Protein AF-W9GPR3-F1 (afdb_monomer_lite)

Foldseek 3Di:
DDDDPDPDDDVLVVLLVLCCVLLVDDPVLCVVLVLSVLSVLLVVQLVVCVVVVNPRSLLLLAPVRHDPVSVVVSVVVVVVVVDDPLSSVLNSCAASHDPPPGRHSVVCVVVVHRDDPVNSVVNVVSSVVSVVVVD

Secondary structure (DSSP, 8-state):
------SS--HHHHHHHHHHHHHT--HHHHHHTTHHHHHHHHHHHHHHHHHTT-S-GGGGT-TTTS-HHHHHHHHHHHHHTT--HHHHHHHHHHHH--TTS---HHHHHHTT----HHHHHHHHHHHHHHHHT--

Organism: NCBI:txid584657

Sequence (135 aa):
MNSAAPMMSCPALSLLTWIEDECQIDPEDVDALRLRPALDVFINRLESARARGARDPLASVSPRRAGGNSRRCTRRMLRQLGYTDVQLRIIHRLVAGSTGGWPGLLRLFVDGKSPDSVQRQYIRRQVRSFIDANR

Structure (mmCIF, N/CA/C/O backbone):
data_AF-W9GPR3-F1
#
_entry.id   AF-W9GPR3-F1
#
loop_
_atom_site.group_PDB
_atom_site.id
_atom_site.type_symbol
_atom_site.label_atom_id
_atom_site.label_alt_id
_atom_site.label_comp_id
_atom_site.label_asym_id
_atom_site.label_entity_id
_atom_site.label_seq_id
_atom_site.pdbx_PDB_ins_code
_atom_site.Cartn_x
_atom_site.Cartn_y
_atom_site.Cartn_z
_atom_site.occupancy
_atom_site.B_iso_or_equiv
_atom_site.auth_seq_id
_atom_site.auth_comp_id
_atom_site.auth_asym_id
_atom_site.auth_atom_id
_atom_site.pdbx_PDB_model_num
ATOM 1 N N . MET A 1 1 ? 27.944 -8.020 9.044 1.00 37.16 1 MET A N 1
ATOM 2 C CA . MET A 1 1 ? 27.519 -9.381 9.448 1.00 37.16 1 MET A CA 1
ATOM 3 C C . MET A 1 1 ? 26.070 -9.260 9.893 1.00 37.16 1 MET A C 1
ATOM 5 O O . MET A 1 1 ? 25.841 -8.514 10.824 1.00 37.16 1 MET A O 1
ATOM 9 N N . ASN A 1 2 ? 25.026 -9.787 9.266 1.00 39.41 2 ASN A N 1
ATOM 10 C CA . ASN A 1 2 ? 24.833 -10.679 8.130 1.00 39.41 2 ASN A CA 1
ATOM 11 C C . ASN A 1 2 ? 23.674 -10.099 7.303 1.00 39.41 2 ASN A C 1
ATOM 13 O O . ASN A 1 2 ? 22.696 -9.621 7.866 1.00 39.41 2 ASN A O 1
ATOM 17 N N . SER A 1 3 ? 23.737 -10.174 5.981 1.00 33.50 3 SER A N 1
ATOM 18 C CA . SER A 1 3 ? 22.524 -10.130 5.158 1.00 33.50 3 SER A CA 1
ATOM 19 C C . SER A 1 3 ? 22.683 -11.182 4.082 1.00 33.50 3 SER A C 1
ATOM 21 O O . SER A 1 3 ? 23.024 -10.907 2.937 1.00 33.50 3 SER A O 1
ATOM 23 N N . ALA A 1 4 ? 22.508 -12.428 4.519 1.00 38.00 4 ALA A N 1
ATOM 24 C CA . ALA A 1 4 ? 22.085 -13.480 3.622 1.00 38.00 4 ALA A CA 1
ATOM 25 C C . ALA A 1 4 ? 20.713 -13.053 3.089 1.00 38.00 4 ALA A C 1
ATOM 27 O O . ALA A 1 4 ? 19.762 -12.931 3.858 1.00 38.00 4 ALA A O 1
ATOM 28 N N . ALA A 1 5 ? 20.633 -12.764 1.793 1.00 38.38 5 ALA A N 1
ATOM 29 C CA . ALA A 1 5 ? 19.353 -12.668 1.114 1.00 38.38 5 ALA A CA 1
ATOM 30 C C . ALA A 1 5 ? 18.635 -14.017 1.304 1.00 38.38 5 ALA A C 1
ATOM 32 O O . ALA A 1 5 ? 19.197 -15.045 0.906 1.00 38.38 5 ALA A O 1
ATOM 33 N N . PRO A 1 6 ? 17.457 -14.069 1.949 1.00 42.88 6 PRO A N 1
ATOM 34 C CA . PRO A 1 6 ? 16.771 -15.330 2.127 1.00 42.88 6 PRO A CA 1
ATOM 35 C C . PRO A 1 6 ? 16.210 -15.790 0.780 1.00 42.88 6 PRO A C 1
ATOM 37 O O . PRO A 1 6 ? 15.722 -15.009 -0.038 1.00 42.88 6 PRO A O 1
ATOM 40 N N . MET A 1 7 ? 16.336 -17.096 0.582 1.00 35.69 7 MET A N 1
ATOM 41 C CA . MET A 1 7 ? 15.833 -17.890 -0.529 1.00 35.69 7 MET A CA 1
ATOM 42 C C . MET A 1 7 ? 14.372 -17.555 -0.868 1.00 35.69 7 MET A C 1
ATOM 44 O O . MET A 1 7 ? 13.572 -17.302 0.027 1.00 35.69 7 MET A O 1
ATOM 48 N N . MET A 1 8 ? 14.054 -17.598 -2.168 1.00 43.25 8 MET A N 1
ATOM 49 C CA . MET A 1 8 ? 12.724 -17.586 -2.807 1.00 43.25 8 MET A CA 1
ATOM 50 C C . MET A 1 8 ? 11.517 -17.689 -1.851 1.00 43.25 8 MET A C 1
ATOM 52 O O . MET A 1 8 ? 10.934 -18.758 -1.685 1.00 43.25 8 MET A O 1
ATOM 56 N N . SER A 1 9 ? 11.102 -16.560 -1.275 1.00 44.72 9 SER A N 1
ATOM 57 C CA . SER A 1 9 ? 9.859 -16.437 -0.510 1.00 44.72 9 SER A CA 1
ATOM 58 C C . SER A 1 9 ? 8.932 -15.450 -1.213 1.00 44.72 9 SER A C 1
ATOM 60 O O . SER A 1 9 ? 9.392 -14.523 -1.883 1.00 44.72 9 SER A O 1
ATOM 62 N N . CYS A 1 10 ? 7.622 -15.677 -1.116 1.00 53.19 10 CYS A N 1
ATOM 63 C CA . CYS A 1 10 ? 6.606 -14.837 -1.743 1.00 53.19 10 CYS A CA 1
ATOM 64 C C . CYS A 1 10 ? 6.859 -13.355 -1.385 1.00 53.19 10 CYS A C 1
ATOM 66 O O . CYS A 1 10 ? 6.883 -13.034 -0.195 1.00 53.19 10 CYS A O 1
ATOM 68 N N . PRO A 1 11 ? 7.021 -12.439 -2.360 1.00 67.12 11 PRO A N 1
ATOM 69 C CA . PRO A 1 11 ? 7.377 -11.040 -2.090 1.00 67.12 11 PRO A CA 1
ATOM 70 C C . PRO A 1 11 ? 6.367 -10.327 -1.178 1.00 67.12 11 PRO A C 1
ATOM 72 O O . PRO A 1 11 ? 6.725 -9.406 -0.443 1.00 67.12 11 PRO A O 1
ATOM 75 N N . ALA A 1 12 ? 5.112 -10.784 -1.175 1.00 67.75 12 ALA A N 1
ATOM 76 C CA . ALA A 1 12 ? 4.087 -10.296 -0.263 1.00 67.75 12 ALA A CA 1
ATOM 77 C C . ALA A 1 12 ? 4.354 -10.682 1.196 1.00 67.75 12 ALA A C 1
ATOM 79 O O . ALA A 1 12 ? 4.145 -9.853 2.072 1.00 67.75 12 ALA A O 1
ATOM 80 N N . LEU A 1 13 ? 4.850 -11.898 1.461 1.00 69.62 13 LEU A N 1
ATOM 81 C CA . LEU A 1 13 ? 5.208 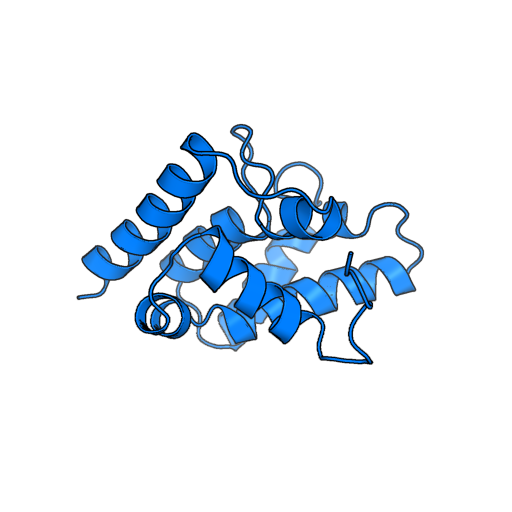-12.337 2.813 1.00 69.62 13 LEU A CA 1
ATOM 82 C C . LEU A 1 13 ? 6.402 -11.539 3.340 1.00 69.62 13 LEU A C 1
ATOM 84 O O . LEU A 1 13 ? 6.337 -11.030 4.450 1.00 69.62 13 LEU A O 1
ATOM 88 N N . SER A 1 14 ? 7.438 -11.328 2.519 1.00 82.25 14 SER A N 1
ATOM 89 C CA . SER A 1 14 ? 8.581 -10.503 2.934 1.00 82.25 14 SER A CA 1
ATOM 90 C C . SER A 1 14 ? 8.195 -9.049 3.213 1.00 82.25 14 SER A C 1
ATOM 92 O O . SER A 1 14 ? 8.720 -8.439 4.138 1.00 82.25 14 SER A O 1
ATOM 94 N N . LEU A 1 15 ? 7.272 -8.491 2.424 1.00 84.50 15 LEU A N 1
ATOM 95 C CA . LEU A 1 15 ? 6.797 -7.126 2.624 1.00 84.50 15 LEU A CA 1
ATOM 96 C C . LEU A 1 15 ? 5.893 -7.017 3.854 1.00 84.50 15 LEU A C 1
ATOM 98 O O . LEU A 1 15 ? 5.985 -6.034 4.576 1.00 84.50 15 LEU A O 1
ATOM 102 N N . LEU A 1 16 ? 5.022 -7.999 4.089 1.00 87.06 16 LEU A N 1
ATOM 103 C CA . LEU A 1 16 ? 4.113 -7.999 5.231 1.00 87.06 16 LEU A CA 1
ATOM 104 C C . LEU A 1 16 ? 4.882 -8.062 6.553 1.00 87.06 16 LEU A C 1
ATOM 106 O O . LEU A 1 16 ? 4.681 -7.192 7.392 1.00 87.06 16 LEU A O 1
ATOM 110 N N . THR A 1 17 ? 5.828 -8.999 6.676 1.00 86.19 17 THR A N 1
ATOM 111 C CA . THR A 1 17 ? 6.701 -9.107 7.854 1.00 86.19 17 THR A CA 1
ATOM 112 C C . THR A 1 17 ? 7.503 -7.824 8.062 1.00 86.19 17 THR A C 1
ATOM 114 O O . THR A 1 17 ? 7.554 -7.291 9.163 1.00 86.19 17 THR A O 1
ATOM 117 N N . TRP A 1 18 ? 8.045 -7.244 6.985 1.00 89.31 18 TRP A N 1
ATOM 118 C CA . TRP A 1 18 ? 8.724 -5.952 7.071 1.00 89.31 18 TRP A CA 1
ATOM 119 C C . TRP A 1 18 ? 7.793 -4.826 7.553 1.00 89.31 18 TRP A C 1
ATOM 121 O O . TRP A 1 18 ? 8.213 -3.986 8.343 1.00 89.31 18 TRP A O 1
ATOM 131 N N . ILE A 1 19 ? 6.529 -4.791 7.109 1.00 87.31 19 ILE A N 1
ATOM 132 C CA . ILE A 1 19 ? 5.543 -3.802 7.572 1.00 87.31 19 ILE A CA 1
ATOM 133 C C . ILE A 1 19 ? 5.256 -3.985 9.065 1.00 87.31 19 ILE A C 1
ATOM 135 O O . ILE A 1 19 ? 5.233 -2.988 9.784 1.00 87.31 19 ILE A O 1
ATOM 139 N N . GLU A 1 20 ? 5.035 -5.213 9.525 1.00 88.38 20 GLU A N 1
ATOM 140 C CA . GLU A 1 20 ? 4.778 -5.531 10.935 1.00 88.38 20 GLU A CA 1
ATOM 141 C C . GLU A 1 20 ? 5.942 -5.057 11.817 1.00 88.38 20 GLU A C 1
ATOM 143 O O . GLU A 1 20 ? 5.736 -4.238 12.720 1.00 88.38 20 GLU A O 1
ATOM 148 N N . ASP A 1 21 ? 7.167 -5.455 11.469 1.00 87.12 21 ASP A N 1
ATOM 149 C CA . ASP A 1 21 ? 8.384 -5.135 12.219 1.00 87.12 21 ASP A CA 1
ATOM 150 C C . ASP A 1 21 ? 8.680 -3.626 12.225 1.00 87.12 21 ASP A C 1
ATOM 152 O O . ASP A 1 21 ? 8.879 -2.998 13.271 1.00 87.12 21 ASP A O 1
ATOM 156 N N . GLU A 1 22 ? 8.684 -2.999 11.048 1.00 86.50 22 GLU A N 1
ATOM 157 C CA . GLU A 1 22 ? 9.098 -1.603 10.905 1.00 86.50 22 GLU A CA 1
ATOM 158 C C . GLU A 1 22 ? 7.999 -0.612 11.281 1.00 86.50 22 GLU A C 1
ATOM 160 O O . GLU A 1 22 ? 8.273 0.522 11.677 1.00 86.50 22 GLU A O 1
ATOM 165 N N . CYS A 1 23 ? 6.729 -0.985 11.188 1.00 81.94 23 CYS A N 1
ATOM 166 C CA . CYS A 1 23 ? 5.650 -0.066 11.546 1.00 81.94 23 CYS A CA 1
ATOM 167 C C . CYS A 1 23 ? 5.162 -0.287 12.984 1.00 81.94 23 CYS A C 1
ATOM 169 O O . CYS A 1 23 ? 4.546 0.626 13.552 1.00 81.94 23 CYS A O 1
ATOM 171 N N . GLN A 1 24 ? 5.511 -1.423 13.603 1.00 84.00 24 GLN A N 1
ATOM 172 C CA . GLN A 1 24 ? 4.963 -1.895 14.879 1.00 84.00 24 GLN A CA 1
ATOM 173 C C . GLN A 1 24 ? 3.429 -1.826 14.849 1.00 84.00 24 GLN A C 1
ATOM 175 O O . GLN A 1 24 ? 2.808 -1.139 15.665 1.00 84.00 24 GLN A O 1
ATOM 180 N N . ILE A 1 25 ? 2.842 -2.420 13.810 1.00 82.88 25 ILE A N 1
ATOM 181 C CA . ILE A 1 25 ? 1.391 -2.583 13.685 1.00 82.88 25 ILE A CA 1
ATOM 182 C C . ILE A 1 25 ? 1.047 -3.943 14.281 1.00 82.88 25 ILE A C 1
ATOM 184 O O . ILE A 1 25 ? 1.778 -4.905 14.057 1.00 82.88 25 ILE A O 1
ATOM 188 N N . ASP A 1 26 ? -0.046 -4.006 15.035 1.00 85.25 26 ASP A N 1
ATOM 189 C CA . ASP A 1 26 ? -0.537 -5.262 15.586 1.00 85.25 26 ASP A CA 1
ATOM 190 C C . ASP A 1 26 ? -0.956 -6.216 14.446 1.00 85.25 26 ASP A C 1
ATOM 192 O O . ASP A 1 26 ? -1.651 -5.769 13.524 1.00 85.25 26 ASP A O 1
ATOM 196 N N . PRO A 1 27 ? -0.562 -7.502 14.468 1.00 84.75 27 PRO A N 1
ATOM 197 C CA . PRO A 1 27 ? -1.040 -8.490 13.502 1.00 84.75 27 PRO A CA 1
ATOM 198 C C . PRO A 1 27 ? -2.570 -8.509 13.341 1.00 84.75 27 PRO A C 1
ATOM 200 O O . PRO A 1 27 ? -3.068 -8.643 12.223 1.00 84.75 27 PRO A O 1
ATOM 203 N N . GLU A 1 28 ? -3.331 -8.282 14.416 1.00 87.44 28 GLU A N 1
ATOM 204 C CA . GLU A 1 28 ? -4.797 -8.217 14.347 1.00 87.44 28 GLU A CA 1
ATOM 205 C C . GLU A 1 28 ? -5.284 -7.044 13.479 1.00 87.44 28 GLU A C 1
ATOM 207 O O . GLU A 1 28 ? -6.225 -7.181 12.692 1.00 87.44 28 GLU A O 1
ATOM 212 N N . ASP A 1 29 ? -4.610 -5.893 13.557 1.00 87.94 29 ASP A N 1
ATOM 213 C CA . ASP A 1 29 ? -4.930 -4.716 12.747 1.00 87.94 29 ASP A CA 1
ATOM 214 C C . ASP A 1 29 ? -4.579 -4.939 11.264 1.00 87.94 29 ASP A C 1
ATOM 216 O O . ASP A 1 29 ? -5.280 -4.461 10.359 1.00 87.94 29 ASP A O 1
ATOM 220 N N . VAL A 1 30 ? -3.488 -5.668 11.000 1.00 85.12 30 VAL A N 1
ATOM 221 C CA . VAL A 1 30 ? -3.062 -6.078 9.653 1.00 85.12 30 VAL A CA 1
ATOM 222 C C . VAL A 1 30 ? -4.122 -6.974 9.005 1.00 85.12 30 VAL A C 1
ATOM 224 O O . VAL A 1 30 ? -4.484 -6.763 7.835 1.00 85.12 30 VAL A O 1
ATOM 227 N N . ASP A 1 31 ? -4.664 -7.919 9.770 1.00 88.00 31 ASP A N 1
ATOM 228 C CA . ASP A 1 31 ? -5.716 -8.833 9.334 1.00 88.00 31 ASP A CA 1
ATOM 229 C C . ASP A 1 31 ? -7.068 -8.134 9.161 1.00 88.00 31 ASP A C 1
ATOM 231 O O . ASP A 1 31 ? -7.733 -8.328 8.137 1.00 88.00 31 ASP A O 1
ATOM 235 N N . ALA A 1 32 ? -7.446 -7.237 10.077 1.00 88.56 32 ALA A N 1
ATOM 236 C CA . ALA A 1 32 ? -8.664 -6.431 9.967 1.00 88.56 32 ALA A CA 1
ATOM 237 C C . ALA A 1 32 ? -8.663 -5.545 8.704 1.00 88.56 32 ALA A C 1
ATOM 239 O O . ALA A 1 32 ? -9.681 -5.384 8.019 1.00 88.56 32 ALA A O 1
ATOM 240 N N . LEU A 1 33 ? -7.497 -5.004 8.335 1.00 90.00 33 LEU A N 1
ATOM 241 C CA . LEU A 1 33 ? -7.303 -4.284 7.073 1.00 90.00 33 LEU A CA 1
ATOM 242 C C . LEU A 1 33 ? -7.237 -5.200 5.848 1.00 90.00 33 LEU A C 1
ATOM 244 O O . LEU A 1 33 ? -7.270 -4.703 4.716 1.00 90.00 33 LEU A O 1
ATOM 248 N N . ARG A 1 34 ? -7.135 -6.518 6.052 1.00 92.56 34 ARG A N 1
ATOM 249 C CA . ARG A 1 34 ? -6.870 -7.521 5.018 1.00 92.56 34 ARG A CA 1
ATOM 250 C C . ARG A 1 34 ? -5.656 -7.105 4.189 1.00 92.56 34 ARG A C 1
ATOM 252 O O . ARG A 1 34 ? -5.705 -7.089 2.957 1.00 92.56 34 ARG A O 1
ATOM 259 N N . LEU A 1 35 ? -4.574 -6.690 4.847 1.00 90.00 35 LEU A N 1
ATOM 260 C CA . LEU A 1 35 ? -3.447 -6.059 4.161 1.00 90.00 35 LEU A CA 1
ATOM 261 C C . LEU A 1 35 ? -2.738 -7.039 3.219 1.00 90.00 35 LEU A C 1
ATOM 263 O O . LEU A 1 35 ? -2.426 -6.668 2.091 1.00 90.00 35 LEU A O 1
ATOM 267 N N . ARG A 1 36 ? -2.573 -8.302 3.624 1.00 91.00 36 ARG A N 1
ATOM 268 C CA . ARG A 1 36 ? -1.931 -9.348 2.813 1.00 91.00 36 ARG A CA 1
ATOM 269 C C . ARG A 1 36 ? -2.538 -9.502 1.404 1.00 91.00 36 ARG A C 1
ATOM 271 O O . ARG A 1 36 ? -1.817 -9.253 0.439 1.00 91.00 36 ARG A O 1
ATOM 278 N N . PRO A 1 37 ? -3.843 -9.804 1.239 1.00 91.81 37 PRO A N 1
ATOM 279 C CA . PRO A 1 37 ? -4.440 -9.903 -0.095 1.00 91.81 37 PRO A CA 1
ATOM 280 C C . PRO A 1 37 ? -4.406 -8.584 -0.882 1.00 91.81 37 PRO A C 1
ATOM 282 O O . PRO A 1 37 ? -4.390 -8.596 -2.114 1.00 91.81 37 PRO A O 1
ATOM 285 N N . ALA A 1 38 ? -4.348 -7.432 -0.205 1.00 93.81 38 ALA A N 1
ATOM 286 C CA . ALA A 1 38 ? -4.155 -6.166 -0.895 1.00 93.81 38 ALA A CA 1
ATOM 287 C C . ALA A 1 38 ? -2.737 -6.059 -1.470 1.00 93.81 38 ALA A C 1
ATOM 289 O O . ALA A 1 38 ? -2.583 -5.672 -2.630 1.00 93.81 38 ALA A O 1
ATOM 290 N N . LEU A 1 39 ? -1.713 -6.424 -0.695 1.00 92.62 39 LEU A N 1
ATOM 291 C CA . LEU A 1 39 ? -0.323 -6.441 -1.151 1.00 92.62 39 LEU A CA 1
ATOM 292 C C . LEU A 1 39 ? -0.140 -7.360 -2.359 1.00 92.62 39 LEU A C 1
ATOM 294 O O . LEU A 1 39 ? 0.506 -6.937 -3.315 1.00 92.62 39 LEU A O 1
ATOM 298 N N . ASP A 1 40 ? -0.772 -8.536 -2.375 1.00 92.50 40 ASP A N 1
ATOM 299 C CA . ASP A 1 40 ? -0.744 -9.447 -3.529 1.00 92.50 40 A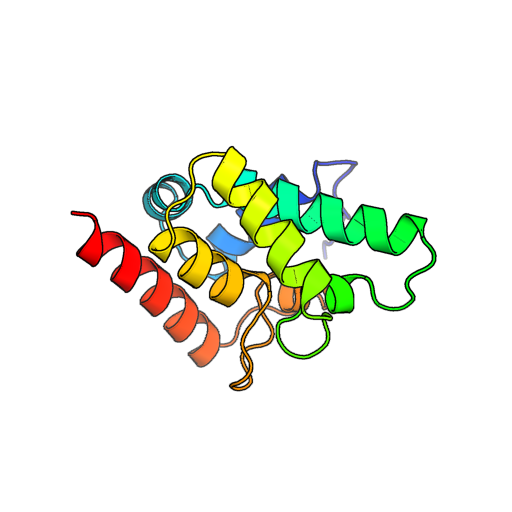SP A CA 1
ATOM 300 C C . ASP A 1 40 ? -1.246 -8.758 -4.807 1.00 92.50 40 ASP A C 1
ATOM 302 O O . ASP A 1 40 ? -0.606 -8.819 -5.860 1.00 92.50 40 ASP A O 1
ATOM 306 N N . VAL A 1 41 ? -2.356 -8.017 -4.715 1.00 93.81 41 VAL A N 1
ATOM 307 C CA . VAL A 1 41 ? -2.890 -7.235 -5.840 1.00 93.81 41 VAL A CA 1
ATOM 308 C C . VAL A 1 41 ? -1.897 -6.162 -6.281 1.00 93.81 41 VAL A C 1
ATOM 310 O O . VAL A 1 41 ? -1.656 -6.006 -7.479 1.00 93.81 41 VAL A O 1
ATOM 313 N N . PHE A 1 42 ? -1.305 -5.410 -5.350 1.00 93.25 42 PHE A N 1
ATOM 314 C CA . PHE A 1 42 ? -0.322 -4.386 -5.707 1.00 93.25 42 PHE A CA 1
ATOM 315 C C . PHE A 1 42 ? 0.921 -4.990 -6.359 1.00 93.25 42 PHE A C 1
ATOM 317 O O . PHE A 1 42 ? 1.336 -4.504 -7.409 1.00 93.25 42 PHE A O 1
ATOM 324 N N . ILE A 1 43 ? 1.483 -6.054 -5.792 1.00 91.50 43 ILE A N 1
ATOM 325 C CA . ILE A 1 43 ? 2.662 -6.738 -6.327 1.00 91.50 43 ILE A CA 1
ATOM 326 C C . ILE A 1 43 ? 2.366 -7.269 -7.726 1.00 91.50 43 ILE A C 1
ATOM 328 O O . ILE A 1 43 ? 3.109 -6.958 -8.654 1.00 91.50 43 ILE A O 1
ATOM 332 N N . ASN A 1 44 ? 1.225 -7.930 -7.929 1.00 91.88 44 ASN A N 1
ATOM 333 C CA . ASN A 1 44 ? 0.827 -8.404 -9.251 1.00 91.88 44 ASN A CA 1
ATOM 334 C C . ASN A 1 44 ? 0.727 -7.257 -10.277 1.00 91.88 44 ASN A C 1
ATOM 336 O O . ASN A 1 44 ? 1.117 -7.411 -11.439 1.00 91.88 44 ASN A O 1
ATOM 340 N N . ARG A 1 45 ? 0.254 -6.071 -9.863 1.00 91.62 45 ARG A N 1
ATOM 341 C CA . ARG A 1 45 ? 0.239 -4.871 -10.719 1.00 91.62 45 ARG A CA 1
ATOM 342 C C . ARG A 1 45 ? 1.650 -4.407 -11.080 1.00 91.62 45 ARG A C 1
ATOM 344 O O . ARG A 1 45 ? 1.873 -4.061 -12.242 1.00 91.62 45 ARG A O 1
ATOM 351 N N . LEU A 1 46 ? 2.581 -4.414 -10.126 1.00 91.31 46 LEU A N 1
ATOM 352 C CA . LEU A 1 46 ? 3.984 -4.062 -10.361 1.00 91.31 46 LEU A CA 1
ATOM 353 C C . LEU A 1 46 ? 4.656 -5.059 -11.307 1.00 91.31 46 LEU A C 1
ATOM 355 O O . LEU A 1 46 ? 5.271 -4.652 -12.290 1.00 91.31 46 LEU A O 1
ATOM 359 N N . GLU A 1 47 ? 4.486 -6.355 -11.069 1.00 90.94 47 GLU A N 1
ATOM 360 C CA . GLU A 1 47 ? 5.023 -7.417 -11.921 1.00 90.94 47 GLU A CA 1
ATOM 361 C C . GLU A 1 47 ? 4.459 -7.333 -13.337 1.00 90.94 47 GLU A C 1
ATOM 363 O O . GLU A 1 47 ? 5.204 -7.380 -14.313 1.00 90.94 47 GLU A O 1
ATOM 368 N N . SER A 1 48 ? 3.154 -7.096 -13.456 1.00 89.69 48 SER A N 1
ATOM 369 C CA . SER A 1 48 ? 2.483 -6.883 -14.735 1.00 89.69 48 SER A CA 1
ATOM 370 C C . SER A 1 48 ? 2.972 -5.629 -15.468 1.00 89.69 48 SER A C 1
ATOM 372 O O . SER A 1 48 ? 2.961 -5.588 -16.699 1.00 89.69 48 SER A O 1
ATOM 374 N N . ALA A 1 49 ? 3.345 -4.565 -14.752 1.00 89.06 49 ALA A N 1
ATOM 375 C CA . ALA A 1 49 ? 3.941 -3.375 -15.356 1.00 89.06 49 ALA A CA 1
ATOM 376 C C . ALA A 1 49 ? 5.376 -3.665 -15.820 1.00 89.06 49 ALA A C 1
ATOM 378 O O . ALA A 1 49 ? 5.738 -3.315 -16.943 1.00 89.06 49 ALA A O 1
ATOM 379 N N . ARG A 1 50 ? 6.159 -4.372 -14.996 1.00 89.94 50 ARG A N 1
ATOM 380 C CA . ARG A 1 50 ? 7.517 -4.822 -15.323 1.00 89.94 50 ARG A CA 1
ATOM 381 C C . ARG A 1 50 ? 7.533 -5.715 -16.565 1.00 89.94 50 ARG A C 1
ATOM 383 O O . ARG A 1 50 ? 8.314 -5.464 -17.472 1.00 89.94 50 ARG A O 1
ATOM 390 N N . ALA A 1 51 ? 6.628 -6.690 -16.646 1.00 91.00 51 ALA A N 1
ATOM 391 C CA . ALA A 1 51 ? 6.492 -7.594 -17.790 1.00 91.00 51 ALA A CA 1
ATOM 392 C C . ALA A 1 51 ? 6.149 -6.860 -19.100 1.00 91.00 51 ALA A C 1
ATOM 394 O O . ALA A 1 51 ? 6.497 -7.326 -20.178 1.00 91.00 51 ALA A O 1
ATOM 395 N N . ARG A 1 52 ? 5.508 -5.686 -19.014 1.00 90.38 52 ARG A N 1
ATOM 396 C CA . ARG A 1 52 ? 5.230 -4.800 -20.159 1.00 90.38 52 ARG A CA 1
ATOM 397 C C . ARG A 1 52 ? 6.353 -3.789 -20.441 1.00 90.38 52 ARG A C 1
ATOM 399 O O . ARG A 1 52 ? 6.145 -2.857 -21.210 1.00 90.38 52 ARG A O 1
ATOM 406 N N . GLY A 1 53 ? 7.517 -3.931 -19.806 1.00 90.06 53 GLY A N 1
ATOM 407 C CA . GLY A 1 53 ? 8.686 -3.077 -20.036 1.00 90.06 53 GLY A CA 1
ATOM 408 C C . GLY A 1 53 ? 8.680 -1.744 -19.279 1.00 90.06 53 GLY A C 1
ATOM 409 O O . GLY A 1 53 ? 9.417 -0.829 -19.649 1.00 90.06 53 GLY A O 1
ATOM 410 N N . ALA A 1 54 ? 7.866 -1.590 -18.227 1.00 87.94 54 ALA A N 1
ATOM 411 C CA . ALA A 1 54 ? 7.882 -0.367 -17.425 1.00 87.94 54 ALA A CA 1
ATOM 412 C C . ALA A 1 54 ? 9.237 -0.186 -16.716 1.00 87.94 54 ALA A C 1
ATOM 414 O O . ALA A 1 54 ? 9.646 -1.037 -15.928 1.00 87.94 54 ALA A O 1
ATOM 415 N N . ARG A 1 55 ? 9.892 0.963 -16.943 1.00 86.75 55 ARG A N 1
ATOM 416 C CA . ARG A 1 55 ? 11.167 1.326 -16.291 1.00 86.75 55 ARG A CA 1
ATOM 417 C C . ARG A 1 55 ? 11.029 1.568 -14.783 1.00 86.75 55 ARG A C 1
ATOM 419 O O . ARG A 1 55 ? 11.931 1.234 -14.030 1.00 86.75 55 ARG A O 1
ATOM 426 N N . ASP A 1 56 ? 9.902 2.134 -14.350 1.00 87.94 56 ASP A N 1
ATOM 427 C CA . ASP A 1 56 ? 9.538 2.305 -12.934 1.00 87.94 56 ASP A CA 1
ATOM 428 C C . ASP A 1 56 ? 8.158 1.668 -12.693 1.00 87.94 56 ASP A C 1
ATOM 430 O O . ASP A 1 56 ? 7.135 2.349 -12.827 1.00 87.94 56 ASP A O 1
ATOM 434 N N . PRO A 1 57 ? 8.080 0.363 -12.365 1.00 88.06 57 PRO A N 1
ATOM 435 C CA . PRO A 1 57 ? 6.807 -0.309 -12.110 1.00 88.06 57 PRO A CA 1
ATOM 436 C C . PRO A 1 57 ? 5.982 0.345 -10.997 1.00 88.06 57 PRO A C 1
ATOM 438 O O . PRO A 1 57 ? 4.752 0.357 -11.076 1.00 88.06 57 PRO A O 1
ATOM 441 N N . LEU A 1 58 ? 6.625 0.958 -9.995 1.00 87.50 58 LEU A N 1
ATOM 442 C CA . LEU A 1 58 ? 5.951 1.645 -8.885 1.00 87.50 58 LEU A CA 1
ATOM 443 C C . LEU A 1 58 ? 5.157 2.872 -9.356 1.00 87.50 58 LEU A C 1
ATOM 445 O O . LEU A 1 58 ? 4.159 3.247 -8.733 1.00 87.50 58 LEU A O 1
ATOM 449 N N . ALA A 1 59 ? 5.524 3.468 -10.495 1.00 85.50 59 ALA A N 1
ATOM 450 C CA . ALA A 1 59 ? 4.735 4.531 -11.110 1.00 85.50 59 ALA A CA 1
ATOM 451 C C . ALA A 1 59 ? 3.322 4.062 -11.499 1.00 85.50 59 ALA A C 1
ATOM 453 O O . ALA A 1 59 ? 2.403 4.878 -11.519 1.00 85.50 59 ALA A O 1
ATOM 454 N N . SER A 1 60 ? 3.119 2.761 -11.748 1.00 85.38 60 SER A N 1
ATOM 455 C CA . SER A 1 60 ? 1.816 2.207 -12.142 1.00 85.38 60 SER A CA 1
ATOM 456 C C . SER A 1 60 ? 0.776 2.220 -11.018 1.00 85.38 60 SER A C 1
ATOM 458 O O . SER A 1 60 ? -0.422 2.254 -11.302 1.00 85.38 60 SER A O 1
ATOM 460 N N . VAL A 1 61 ? 1.208 2.236 -9.756 1.00 84.75 61 VAL A N 1
ATOM 461 C CA . VAL A 1 61 ? 0.322 2.244 -8.580 1.00 84.75 61 VAL A CA 1
ATOM 462 C C . VAL A 1 61 ? 0.366 3.570 -7.817 1.00 84.75 61 VAL A C 1
ATOM 464 O O . VAL A 1 61 ? -0.554 3.865 -7.057 1.00 84.75 61 VAL A O 1
ATOM 467 N N . SER A 1 62 ? 1.383 4.403 -8.065 1.00 81.81 62 SER A N 1
ATOM 468 C CA . SER A 1 62 ? 1.571 5.704 -7.416 1.00 81.81 62 SER A CA 1
ATOM 469 C C . SER A 1 62 ? 0.389 6.662 -7.632 1.00 81.81 62 SER A C 1
ATOM 471 O O . SER A 1 62 ? -0.006 6.909 -8.771 1.00 81.81 62 SER A O 1
ATOM 473 N N . PRO A 1 63 ? -0.120 7.342 -6.594 1.00 76.88 63 PRO A N 1
ATOM 474 C CA . PRO A 1 63 ? -1.179 8.336 -6.751 1.00 76.88 63 PRO A CA 1
ATOM 475 C C . PRO A 1 63 ? -0.736 9.585 -7.524 1.00 76.88 63 PRO A C 1
ATOM 477 O O . PRO A 1 63 ? -1.589 10.268 -8.084 1.00 76.88 63 PRO A O 1
ATOM 480 N N . ARG A 1 64 ? 0.569 9.896 -7.566 1.00 76.62 64 ARG A N 1
ATOM 481 C CA . ARG A 1 64 ? 1.108 11.050 -8.306 1.00 76.62 64 ARG A CA 1
ATOM 482 C C . ARG A 1 64 ? 1.377 10.722 -9.773 1.00 76.62 64 ARG A C 1
ATOM 484 O O . ARG A 1 64 ? 1.110 11.552 -10.630 1.00 76.62 64 ARG A O 1
ATOM 491 N N . ARG A 1 65 ? 1.913 9.529 -10.053 1.00 77.19 65 ARG A N 1
ATOM 492 C CA . ARG A 1 65 ? 2.406 9.160 -11.393 1.00 77.19 65 ARG A CA 1
ATOM 493 C C . ARG A 1 65 ? 1.488 8.218 -12.166 1.00 77.19 65 ARG A C 1
ATOM 495 O O . ARG A 1 65 ? 1.539 8.205 -13.391 1.00 77.19 65 ARG A O 1
ATOM 502 N N . ALA A 1 66 ? 0.634 7.450 -11.492 1.00 75.50 66 ALA A N 1
ATOM 503 C CA . ALA A 1 66 ? -0.260 6.535 -12.184 1.00 75.50 66 ALA A CA 1
ATOM 504 C C . ALA A 1 66 ? -1.356 7.316 -12.912 1.00 75.50 66 ALA A C 1
ATOM 506 O O . ALA A 1 66 ? -2.056 8.133 -12.299 1.00 75.50 66 ALA A O 1
ATOM 507 N N . GLY A 1 67 ? -1.570 6.999 -14.191 1.00 72.50 67 GLY A N 1
ATOM 508 C CA . GLY A 1 67 ? -2.740 7.464 -14.933 1.00 72.50 67 GLY A CA 1
ATOM 509 C C . GLY A 1 67 ? -4.045 7.032 -14.251 1.00 72.50 67 GLY A C 1
ATOM 510 O O . GLY A 1 67 ? -4.092 6.005 -13.562 1.00 72.50 67 GLY A O 1
ATOM 511 N N . GLY A 1 68 ? -5.122 7.802 -14.448 1.00 72.69 68 GLY A N 1
ATOM 512 C CA . GLY A 1 68 ? -6.421 7.557 -13.801 1.00 72.69 68 GLY A CA 1
ATOM 513 C C . GLY A 1 68 ? -6.945 6.127 -13.995 1.00 72.69 68 GLY A C 1
ATOM 514 O O . GLY A 1 68 ? -7.507 5.540 -13.069 1.00 72.69 68 GLY A O 1
ATOM 515 N N . ASN A 1 69 ? -6.666 5.526 -15.154 1.00 77.44 69 ASN A N 1
ATOM 516 C CA . ASN A 1 69 ? -7.062 4.156 -15.485 1.00 77.44 69 ASN A CA 1
ATOM 517 C C . ASN A 1 69 ? -6.380 3.101 -14.606 1.00 77.44 69 ASN A C 1
ATOM 519 O O . ASN A 1 69 ? -7.035 2.155 -14.173 1.00 77.44 69 ASN A O 1
ATOM 523 N N . SER A 1 70 ? -5.096 3.272 -14.276 1.00 78.12 70 SER A N 1
ATOM 524 C CA . SER A 1 70 ? -4.377 2.287 -13.458 1.00 78.12 70 SER A CA 1
ATOM 525 C C . SER A 1 70 ? -4.898 2.269 -12.018 1.00 78.12 70 SER A C 1
ATOM 527 O O . SER A 1 70 ? -5.143 1.202 -11.459 1.00 78.12 70 SER A O 1
ATOM 529 N N . ARG A 1 71 ? -5.191 3.448 -11.449 1.00 81.50 71 ARG A N 1
ATOM 530 C CA . ARG A 1 71 ? -5.800 3.560 -10.113 1.00 81.50 71 ARG A CA 1
ATOM 531 C C . ARG A 1 71 ? -7.204 2.965 -10.064 1.00 81.50 71 ARG A C 1
ATOM 533 O O . ARG A 1 71 ? -7.530 2.248 -9.121 1.00 81.50 71 ARG A O 1
ATOM 540 N N . ARG A 1 72 ? -8.035 3.242 -11.076 1.00 85.31 72 ARG A N 1
ATOM 541 C CA . ARG A 1 72 ? -9.381 2.653 -11.188 1.00 85.31 72 ARG A CA 1
ATOM 542 C C . ARG A 1 72 ? -9.317 1.129 -11.294 1.00 85.31 72 ARG A C 1
ATOM 544 O O . ARG A 1 72 ? -10.128 0.461 -10.661 1.00 85.31 72 ARG A O 1
ATOM 551 N N . CYS A 1 73 ? -8.339 0.597 -12.027 1.00 88.75 73 C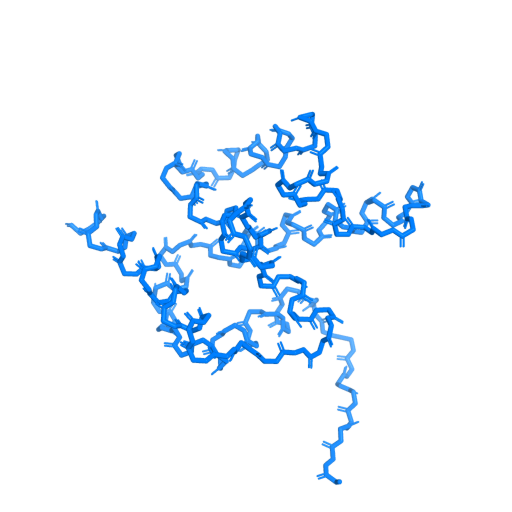YS A N 1
ATOM 552 C CA . CYS A 1 73 ? -8.113 -0.841 -12.152 1.00 88.75 73 CYS A CA 1
ATOM 553 C C . CYS A 1 73 ? -7.797 -1.490 -10.795 1.00 88.75 73 CYS A C 1
ATOM 555 O O . CYS A 1 73 ? -8.538 -2.372 -10.369 1.00 88.75 73 CYS A O 1
ATOM 557 N N . THR A 1 74 ? -6.795 -0.992 -10.059 1.00 90.88 74 THR A N 1
ATOM 558 C CA . THR A 1 74 ? -6.452 -1.531 -8.728 1.00 90.88 74 THR A CA 1
ATOM 559 C C . THR A 1 74 ? -7.638 -1.464 -7.763 1.00 90.88 74 THR A C 1
ATOM 561 O O . THR A 1 74 ? -7.950 -2.450 -7.100 1.00 90.88 74 THR A O 1
ATOM 564 N N . ARG A 1 75 ? -8.370 -0.340 -7.737 1.00 91.94 75 ARG A N 1
ATOM 565 C CA . ARG A 1 75 ? -9.580 -0.211 -6.908 1.00 91.94 75 ARG A CA 1
ATOM 566 C C . ARG A 1 75 ? -10.656 -1.224 -7.290 1.00 91.94 75 ARG A C 1
ATOM 568 O O . ARG A 1 75 ? -11.313 -1.756 -6.406 1.00 91.94 75 ARG A O 1
ATOM 575 N N . ARG A 1 76 ? -10.853 -1.487 -8.585 1.00 92.25 76 ARG A N 1
ATOM 576 C CA . ARG A 1 76 ? -11.823 -2.481 -9.066 1.00 92.25 76 ARG A CA 1
ATOM 577 C C . ARG A 1 76 ? -11.436 -3.895 -8.633 1.00 92.25 76 ARG A C 1
ATOM 579 O O . ARG A 1 76 ? -12.304 -4.600 -8.136 1.00 92.25 76 ARG A O 1
ATOM 586 N N . MET A 1 77 ? -10.163 -4.271 -8.772 1.00 94.00 77 MET A N 1
ATOM 587 C CA . MET A 1 77 ? -9.662 -5.581 -8.334 1.00 94.00 77 MET A CA 1
ATOM 588 C C . MET A 1 77 ? -9.892 -5.784 -6.834 1.00 94.00 77 MET A C 1
ATOM 590 O O . MET A 1 77 ? -10.464 -6.785 -6.426 1.00 94.00 77 MET A O 1
ATOM 594 N N . LEU A 1 78 ? -9.535 -4.793 -6.013 1.00 95.06 78 LEU A N 1
ATOM 595 C CA . LEU A 1 78 ? -9.760 -4.865 -4.570 1.00 95.06 78 LEU A CA 1
ATOM 596 C C . LEU A 1 78 ? -11.260 -4.895 -4.222 1.00 95.06 78 LEU A C 1
ATOM 598 O O . LEU A 1 78 ? -11.674 -5.679 -3.380 1.00 95.06 78 LEU A O 1
ATOM 602 N N . ARG A 1 79 ? -12.123 -4.133 -4.905 1.00 95.44 79 ARG A N 1
ATOM 603 C CA . ARG A 1 79 ? -13.584 -4.232 -4.689 1.00 95.44 79 ARG A CA 1
ATOM 604 C C . ARG A 1 79 ? -14.132 -5.630 -4.969 1.00 95.44 79 ARG A C 1
ATOM 606 O O . ARG A 1 79 ? -15.000 -6.083 -4.236 1.00 95.44 79 ARG A O 1
ATOM 613 N N . GLN A 1 80 ? -13.617 -6.323 -5.986 1.00 95.25 80 GLN A N 1
ATOM 614 C CA . GLN A 1 80 ? -14.019 -7.704 -6.289 1.00 95.25 80 GLN A CA 1
ATOM 615 C C . GLN A 1 80 ? -13.636 -8.692 -5.178 1.00 95.25 80 GLN A C 1
ATOM 617 O O . GLN A 1 80 ? -14.284 -9.721 -5.038 1.00 95.25 80 GLN A O 1
ATOM 622 N N . LEU A 1 81 ? -12.639 -8.360 -4.354 1.00 94.44 81 LEU A N 1
ATOM 623 C CA . LEU A 1 81 ? -12.263 -9.126 -3.163 1.00 94.44 81 LEU A CA 1
ATOM 624 C C . LEU A 1 81 ? -13.073 -8.731 -1.911 1.00 94.44 81 LEU A C 1
ATOM 626 O O . LEU A 1 81 ? -12.790 -9.224 -0.817 1.00 94.44 81 LEU A O 1
ATOM 630 N N . GLY A 1 82 ? -14.059 -7.837 -2.049 1.00 95.44 82 GLY A N 1
ATOM 631 C CA . GLY A 1 82 ? -14.949 -7.400 -0.971 1.00 95.44 82 GLY A CA 1
ATOM 632 C C . GLY A 1 82 ? -14.440 -6.214 -0.149 1.00 95.44 82 GLY A C 1
ATOM 633 O O . GLY A 1 82 ? -14.922 -6.006 0.958 1.00 95.44 82 GLY A O 1
ATOM 634 N N . TYR A 1 83 ? -13.465 -5.442 -0.642 1.00 95.12 83 TYR A N 1
ATOM 635 C CA . TYR A 1 83 ? -12.969 -4.270 0.091 1.00 95.12 83 TYR A CA 1
ATOM 636 C C . TYR A 1 83 ? -13.955 -3.099 0.035 1.00 95.12 83 TYR A C 1
ATOM 638 O O . TYR A 1 83 ? -14.420 -2.711 -1.043 1.00 95.12 83 TYR A O 1
ATOM 646 N N . THR A 1 84 ? -14.197 -2.476 1.189 1.00 93.44 84 THR A N 1
ATOM 647 C CA . THR A 1 84 ? -15.032 -1.273 1.311 1.00 93.44 84 THR A CA 1
ATOM 648 C C . THR A 1 84 ? -14.303 -0.024 0.818 1.00 93.44 84 THR A C 1
ATOM 650 O O . THR A 1 84 ? -13.074 0.031 0.756 1.00 93.44 84 THR A O 1
ATOM 653 N N . ASP A 1 85 ? -15.039 1.045 0.507 1.00 91.50 85 ASP A N 1
ATOM 654 C CA . ASP A 1 85 ? -14.420 2.300 0.063 1.00 91.50 85 ASP A CA 1
ATOM 655 C C . ASP A 1 85 ? -13.491 2.934 1.106 1.00 91.50 85 ASP A C 1
ATOM 657 O O . ASP A 1 85 ? -12.503 3.581 0.732 1.00 91.50 85 ASP A O 1
ATOM 661 N N . VAL A 1 86 ? -13.770 2.707 2.392 1.00 90.75 86 VAL A N 1
ATOM 662 C CA . VAL A 1 86 ? -12.914 3.129 3.504 1.00 90.75 86 VAL A CA 1
ATOM 663 C C . VAL A 1 86 ? -11.608 2.335 3.491 1.00 90.75 86 VAL A C 1
ATOM 665 O O . VAL A 1 86 ? -10.540 2.948 3.440 1.00 90.75 86 VAL A O 1
ATOM 668 N N . GLN A 1 87 ? -11.674 0.998 3.423 1.00 92.38 87 GLN A N 1
ATOM 669 C CA . GLN A 1 87 ? -10.479 0.151 3.327 1.00 92.38 87 GLN A CA 1
ATOM 670 C C . GLN A 1 87 ? -9.631 0.530 2.111 1.00 92.38 87 GLN A C 1
ATOM 672 O O . GLN A 1 87 ? -8.431 0.762 2.234 1.00 92.38 87 GLN A O 1
ATOM 677 N N . LEU A 1 88 ? -10.253 0.697 0.940 1.00 92.25 88 LEU A N 1
ATOM 678 C CA . LEU A 1 88 ? -9.547 1.089 -0.283 1.00 92.25 88 LEU A CA 1
ATOM 679 C C . LEU A 1 88 ? -8.807 2.415 -0.126 1.00 92.25 88 LEU A C 1
ATOM 681 O O . LEU A 1 88 ? -7.711 2.573 -0.661 1.00 92.25 88 LEU A O 1
ATOM 685 N N . ARG A 1 89 ? -9.407 3.392 0.561 1.00 90.12 89 ARG A N 1
ATOM 686 C CA . ARG A 1 89 ? -8.776 4.694 0.801 1.00 90.12 89 ARG A CA 1
ATOM 687 C C . ARG A 1 89 ? -7.533 4.541 1.673 1.00 90.12 89 ARG A C 1
ATOM 689 O 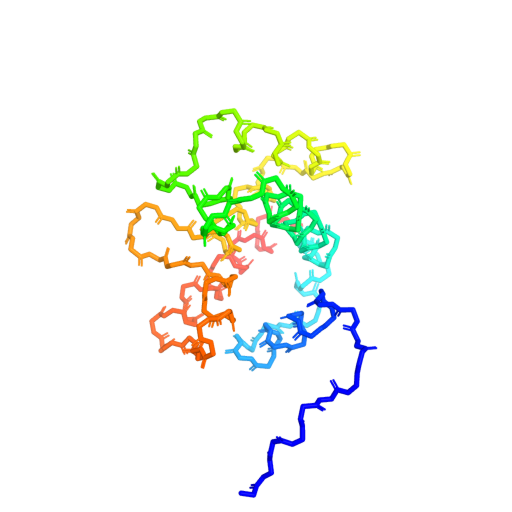O . ARG A 1 89 ? -6.499 5.110 1.326 1.00 90.12 89 ARG A O 1
ATOM 696 N N . ILE A 1 90 ? -7.636 3.782 2.762 1.00 91.12 90 ILE A N 1
ATOM 697 C CA . ILE A 1 90 ? -6.538 3.550 3.708 1.00 91.12 90 ILE A CA 1
ATOM 698 C C . ILE A 1 90 ? -5.418 2.749 3.047 1.00 91.12 90 ILE A C 1
ATOM 700 O O . ILE A 1 90 ? -4.278 3.202 3.036 1.00 91.12 90 ILE A O 1
ATOM 704 N N . ILE A 1 91 ? -5.746 1.638 2.391 1.00 92.44 91 ILE A N 1
ATOM 705 C CA . ILE A 1 91 ? -4.784 0.771 1.704 1.00 92.44 91 ILE A CA 1
ATOM 706 C C . ILE A 1 91 ? -4.029 1.535 0.623 1.00 92.44 91 ILE A C 1
ATOM 708 O O . ILE A 1 91 ? -2.804 1.525 0.614 1.00 92.44 91 ILE A O 1
ATOM 712 N N . HIS A 1 92 ? -4.724 2.242 -0.274 1.00 90.69 92 HIS A N 1
ATOM 713 C CA . HIS A 1 92 ? -4.034 2.997 -1.323 1.00 90.69 92 HIS A CA 1
ATOM 714 C C . HIS A 1 92 ? -3.091 4.046 -0.742 1.00 90.69 92 HIS A C 1
ATOM 716 O O . HIS A 1 92 ? -1.990 4.233 -1.254 1.00 90.69 92 HIS A O 1
ATOM 722 N N . ARG A 1 93 ? -3.528 4.720 0.321 1.00 89.88 93 ARG A N 1
ATOM 723 C CA . ARG A 1 93 ? -2.742 5.745 0.994 1.00 89.88 93 ARG A CA 1
ATOM 724 C C . ARG A 1 93 ? -1.509 5.147 1.667 1.00 89.88 93 ARG A C 1
ATOM 726 O O . ARG A 1 93 ? -0.422 5.675 1.476 1.00 89.88 93 ARG A O 1
ATOM 733 N N . LEU A 1 94 ? -1.656 4.052 2.408 1.00 91.88 94 LEU A N 1
ATOM 734 C CA . LEU A 1 94 ? -0.552 3.365 3.078 1.00 91.88 94 LEU A CA 1
ATOM 735 C C . LEU A 1 94 ? 0.432 2.773 2.065 1.00 91.88 94 LEU A C 1
ATOM 737 O O . LEU A 1 94 ? 1.618 3.091 2.088 1.00 91.88 94 LEU A O 1
ATOM 741 N N . VAL A 1 95 ? -0.072 1.962 1.140 1.00 92.38 95 VAL A N 1
ATOM 742 C CA . VAL A 1 95 ? 0.736 1.092 0.281 1.00 92.38 95 VAL A CA 1
ATOM 743 C C . VAL A 1 95 ? 1.356 1.859 -0.887 1.00 92.38 95 VAL A C 1
ATOM 745 O O . VAL A 1 95 ? 2.556 1.743 -1.133 1.00 92.38 95 VAL A O 1
ATOM 748 N N . ALA A 1 96 ? 0.566 2.676 -1.588 1.00 89.69 96 ALA A N 1
ATOM 749 C CA . ALA A 1 96 ? 1.005 3.358 -2.807 1.00 89.69 96 ALA A CA 1
ATOM 750 C C . ALA A 1 96 ? 1.458 4.812 -2.591 1.00 89.69 96 ALA A C 1
ATOM 752 O O . ALA A 1 96 ? 1.950 5.445 -3.528 1.00 89.69 96 ALA A O 1
ATOM 753 N N . GLY A 1 97 ? 1.287 5.342 -1.379 1.00 89.62 97 GLY A N 1
ATOM 754 C CA . GLY A 1 97 ? 1.668 6.701 -1.011 1.00 89.62 97 GLY A CA 1
ATOM 755 C C . GLY A 1 97 ? 0.517 7.700 -1.096 1.00 89.62 97 GLY A C 1
ATOM 756 O O . GLY A 1 97 ? -0.651 7.353 -1.280 1.00 89.62 97 GLY A O 1
ATOM 757 N N . SER A 1 98 ? 0.840 8.988 -0.978 1.00 84.25 98 SER A N 1
ATOM 758 C CA . SER A 1 98 ? -0.123 10.079 -1.151 1.00 84.25 98 SER A CA 1
ATOM 759 C C . SER A 1 98 ? 0.458 11.241 -1.957 1.00 84.25 98 SER A C 1
ATOM 761 O O . SER A 1 98 ? 1.663 11.347 -2.184 1.00 84.25 98 SER A O 1
ATOM 763 N N . THR A 1 99 ? -0.406 12.152 -2.402 1.00 79.69 99 THR A N 1
ATOM 764 C CA . THR A 1 99 ? 0.027 13.383 -3.076 1.00 79.69 99 THR A CA 1
ATOM 765 C C . THR A 1 99 ? 0.685 14.387 -2.128 1.00 79.69 99 THR A C 1
ATOM 767 O O . THR A 1 99 ? 1.340 15.301 -2.620 1.00 79.69 99 THR A O 1
ATOM 770 N N . GLY A 1 100 ? 0.571 14.207 -0.808 1.00 78.31 100 GLY A N 1
ATOM 771 C CA . GLY A 1 100 ? 1.081 15.112 0.229 1.00 78.31 100 GLY A CA 1
ATOM 772 C C . GLY A 1 100 ? 2.504 14.819 0.716 1.00 78.31 100 GLY A C 1
ATOM 773 O O . GLY A 1 100 ? 2.861 15.252 1.799 1.00 78.31 100 GLY A O 1
ATOM 774 N N . GLY A 1 101 ? 3.306 14.055 -0.035 1.00 81.56 101 GLY A N 1
ATOM 775 C CA . GLY A 1 101 ? 4.716 13.792 0.303 1.00 81.56 101 GLY A CA 1
ATOM 776 C C . GLY A 1 101 ? 4.989 12.451 0.987 1.00 81.56 101 GLY A C 1
ATOM 777 O O . GLY A 1 101 ? 6.141 12.046 1.052 1.00 81.56 101 GLY A O 1
ATOM 778 N N . TRP A 1 102 ? 3.954 11.712 1.397 1.00 90.00 102 TRP A N 1
ATOM 779 C CA . TRP A 1 102 ? 4.100 10.322 1.848 1.00 90.00 102 TRP A CA 1
ATOM 780 C C . TRP A 1 102 ? 4.443 9.393 0.657 1.00 90.00 102 TRP A C 1
ATOM 782 O O . TRP A 1 102 ? 3.612 9.280 -0.255 1.00 90.00 102 TRP A O 1
ATOM 792 N N . PRO A 1 103 ? 5.619 8.727 0.632 1.00 88.81 103 PRO A N 1
ATOM 793 C CA . PRO A 1 103 ? 6.056 7.904 -0.503 1.00 88.81 103 PRO A CA 1
ATOM 794 C C . PRO A 1 103 ? 5.305 6.573 -0.659 1.00 88.81 103 PRO A C 1
ATOM 796 O O . PRO A 1 103 ? 5.206 6.077 -1.781 1.00 88.81 103 PRO A O 1
ATOM 799 N N . GLY A 1 104 ? 4.751 6.021 0.425 1.00 92.38 104 GLY A N 1
ATOM 800 C CA . GLY A 1 104 ? 4.099 4.708 0.434 1.00 92.38 104 GLY A CA 1
ATOM 801 C C . GLY A 1 104 ? 5.023 3.572 0.870 1.00 92.38 104 GLY A C 1
ATOM 802 O O . GLY A 1 104 ? 6.223 3.601 0.595 1.00 92.38 104 GLY A O 1
ATOM 803 N N . LEU A 1 105 ? 4.443 2.551 1.507 1.00 92.38 105 LEU A N 1
ATOM 804 C CA . LEU A 1 105 ? 5.1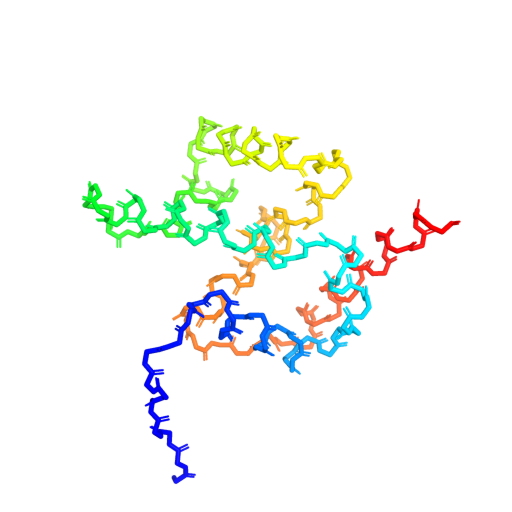70 1.380 2.016 1.00 92.38 105 LEU A CA 1
ATOM 805 C C . LEU A 1 105 ? 5.927 0.642 0.906 1.00 92.38 105 LEU A C 1
ATOM 807 O O . LEU A 1 105 ? 7.078 0.273 1.102 1.00 92.38 105 LEU A O 1
ATOM 811 N N . LEU A 1 106 ? 5.335 0.503 -0.289 1.00 91.81 106 LEU A N 1
ATOM 812 C CA . LEU A 1 106 ? 6.003 -0.171 -1.411 1.00 91.81 106 LEU A CA 1
ATOM 813 C C . LEU A 1 106 ? 7.287 0.534 -1.843 1.00 91.81 106 LEU A C 1
ATOM 815 O O . LEU A 1 106 ? 8.260 -0.128 -2.187 1.00 91.81 106 LEU A O 1
ATOM 819 N N . ARG A 1 107 ? 7.290 1.873 -1.858 1.00 91.31 107 ARG A N 1
ATOM 820 C CA . ARG A 1 107 ? 8.481 2.630 -2.255 1.00 91.31 107 ARG A CA 1
ATOM 821 C C . ARG A 1 107 ? 9.571 2.496 -1.197 1.00 91.31 107 ARG A C 1
ATOM 823 O O . ARG A 1 107 ? 10.711 2.268 -1.568 1.00 91.31 107 ARG A O 1
ATOM 830 N N . LEU A 1 108 ? 9.219 2.609 0.084 1.00 91.81 108 LEU A N 1
ATOM 831 C CA . LEU A 1 108 ? 10.171 2.443 1.185 1.00 91.81 108 LEU A CA 1
ATOM 832 C C . LEU A 1 108 ? 10.812 1.054 1.180 1.00 91.81 108 LEU A C 1
ATOM 834 O O . LEU A 1 108 ? 12.034 0.953 1.229 1.00 91.81 108 LEU A O 1
ATOM 838 N N . PHE A 1 109 ? 9.999 0.009 1.020 1.00 90.75 109 PHE A N 1
ATOM 839 C CA . PHE A 1 109 ? 10.478 -1.367 0.952 1.00 90.75 109 PHE A CA 1
ATOM 840 C C . PHE A 1 109 ? 11.432 -1.596 -0.227 1.00 90.75 109 PHE A C 1
ATOM 842 O O . PHE A 1 109 ? 12.527 -2.115 -0.043 1.00 90.75 109 PHE A O 1
ATOM 849 N N . VAL A 1 110 ? 11.052 -1.163 -1.437 1.00 89.50 110 VAL A N 1
ATOM 850 C CA . VAL A 1 110 ? 11.896 -1.317 -2.637 1.00 89.50 110 VAL A CA 1
ATOM 851 C C . VAL A 1 110 ? 13.192 -0.507 -2.537 1.00 89.50 110 VAL A C 1
ATOM 853 O O . VAL A 1 110 ? 14.229 -0.967 -3.005 1.00 89.50 110 VAL A O 1
ATOM 856 N N . ASP A 1 111 ? 13.150 0.672 -1.917 1.00 88.94 111 ASP A N 1
ATOM 857 C CA . ASP A 1 111 ? 14.332 1.509 -1.696 1.00 88.94 111 ASP A CA 1
ATOM 858 C C . ASP A 1 111 ? 15.218 0.999 -0.535 1.00 88.94 111 ASP A C 1
ATOM 860 O O . ASP A 1 111 ? 16.264 1.596 -0.276 1.00 88.94 111 ASP A O 1
ATOM 864 N N . GLY A 1 112 ? 14.809 -0.050 0.193 1.00 88.12 112 GLY A N 1
ATOM 865 C CA . GLY A 1 112 ? 15.521 -0.548 1.374 1.00 88.12 112 GLY A CA 1
ATOM 866 C C . GLY A 1 112 ? 15.560 0.456 2.532 1.00 88.12 112 GLY A C 1
ATOM 867 O O . GLY A 1 112 ? 16.522 0.486 3.295 1.00 88.12 112 GLY A O 1
ATOM 868 N N . LYS A 1 113 ? 14.548 1.326 2.636 1.00 89.44 113 LYS A N 1
ATOM 869 C CA . LYS A 1 113 ? 14.475 2.399 3.635 1.00 89.44 113 LYS A CA 1
ATOM 870 C C . LYS A 1 113 ? 13.448 2.071 4.700 1.00 89.44 113 LYS A C 1
ATOM 872 O O . LYS A 1 113 ? 12.271 1.912 4.388 1.00 89.44 113 LYS A O 1
ATOM 877 N N . SER 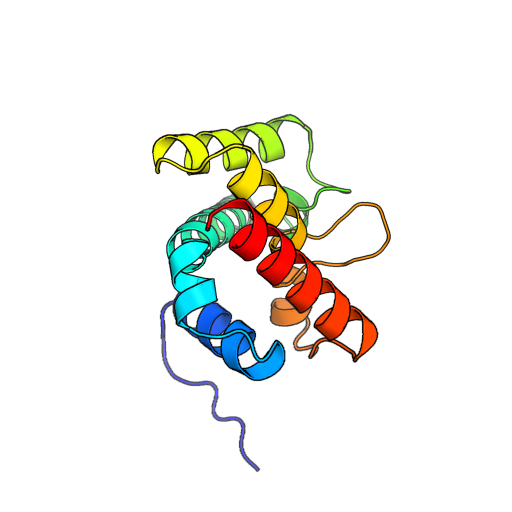A 1 114 ? 13.863 2.090 5.957 1.00 90.19 114 SER A N 1
ATOM 878 C CA . SER A 1 114 ? 12.933 2.046 7.082 1.00 90.19 114 SER A CA 1
ATOM 879 C C . SER A 1 114 ? 12.163 3.373 7.198 1.00 90.19 114 SER A C 1
ATOM 881 O O . SER A 1 114 ? 12.729 4.440 6.931 1.00 90.19 114 SER A O 1
ATOM 883 N N . PRO A 1 115 ? 10.880 3.344 7.600 1.00 90.56 115 PRO A N 1
ATOM 884 C CA . PRO A 1 115 ? 10.119 4.557 7.846 1.00 90.56 115 PRO A CA 1
ATOM 885 C C . PRO A 1 115 ? 10.721 5.349 9.014 1.00 90.56 115 PRO A C 1
ATOM 887 O O . PRO A 1 115 ? 11.063 4.778 10.056 1.00 90.56 115 PRO A O 1
ATOM 890 N N . ASP A 1 116 ? 10.819 6.669 8.854 1.00 91.62 116 ASP A N 1
ATOM 891 C CA . ASP A 1 116 ? 11.208 7.582 9.936 1.00 91.62 116 ASP A CA 1
ATOM 892 C C . ASP A 1 116 ? 10.098 7.717 11.004 1.00 91.62 116 ASP A C 1
ATOM 894 O O . ASP A 1 116 ? 9.005 7.155 10.880 1.00 91.62 116 ASP A O 1
ATOM 898 N N . SER A 1 117 ? 10.362 8.459 12.083 1.00 89.88 117 SER A N 1
ATOM 899 C CA . SER A 1 117 ? 9.413 8.617 13.195 1.00 89.88 117 SER A CA 1
ATOM 900 C C . SER A 1 117 ? 8.076 9.241 12.771 1.00 89.88 117 SER A C 1
ATOM 902 O O . SER A 1 117 ? 7.015 8.781 13.205 1.00 89.88 117 SER A O 1
ATOM 904 N N . VAL A 1 118 ? 8.103 10.238 11.883 1.00 91.00 118 VAL A N 1
ATOM 905 C CA . VAL A 1 118 ? 6.908 10.923 11.367 1.00 91.00 118 VAL A CA 1
ATOM 906 C C . VAL A 1 118 ? 6.099 9.974 10.485 1.00 91.00 118 VAL A C 1
ATOM 908 O O . VAL A 1 118 ? 4.872 9.898 10.587 1.00 91.00 118 VAL A O 1
ATOM 911 N N . GLN A 1 119 ? 6.784 9.203 9.647 1.00 92.50 119 GLN A N 1
ATOM 912 C CA . GLN A 1 119 ? 6.190 8.199 8.775 1.00 92.50 119 GLN A CA 1
ATOM 913 C C . GLN A 1 119 ? 5.543 7.065 9.576 1.00 92.50 119 GLN A C 1
ATOM 915 O O . GLN A 1 119 ? 4.392 6.718 9.309 1.00 92.50 119 GLN A O 1
ATOM 920 N N . ARG A 1 120 ? 6.217 6.540 10.608 1.00 90.75 120 ARG A N 1
ATOM 921 C CA . ARG A 1 120 ? 5.640 5.528 11.512 1.00 90.75 120 ARG A CA 1
ATOM 922 C C . ARG A 1 120 ? 4.393 6.054 12.214 1.00 90.75 120 ARG A C 1
ATOM 924 O O . ARG A 1 120 ? 3.370 5.370 12.239 1.00 90.75 120 ARG A O 1
ATOM 931 N N . GLN A 1 121 ? 4.433 7.286 12.725 1.00 89.69 121 GLN A N 1
ATOM 932 C CA . GLN A 1 121 ? 3.266 7.909 13.354 1.00 89.69 121 GLN A CA 1
ATOM 933 C C . GLN A 1 121 ? 2.102 8.062 12.365 1.00 89.69 121 GLN A C 1
ATOM 935 O O . GLN A 1 121 ? 0.952 7.776 12.708 1.00 89.69 121 GLN A O 1
ATOM 940 N N . TYR A 1 122 ? 2.387 8.475 11.129 1.00 90.44 122 TYR A N 1
ATOM 941 C CA . TYR A 1 122 ? 1.386 8.575 10.074 1.00 90.44 122 TYR A CA 1
ATOM 942 C C . TYR A 1 122 ? 0.724 7.226 9.778 1.00 90.44 122 TYR A C 1
ATOM 944 O O . TYR A 1 122 ? -0.507 7.152 9.742 1.00 90.44 122 TYR A O 1
ATOM 952 N N . ILE A 1 123 ? 1.524 6.170 9.606 1.00 90.81 123 ILE A N 1
ATOM 953 C CA . ILE A 1 123 ? 1.045 4.811 9.332 1.00 90.81 123 ILE A CA 1
ATOM 954 C C . ILE A 1 123 ? 0.125 4.344 10.461 1.00 90.81 123 ILE A C 1
ATOM 956 O O . ILE A 1 123 ? -1.036 4.021 10.206 1.00 90.81 123 ILE A O 1
ATOM 960 N N . ARG A 1 124 ? 0.595 4.413 11.713 1.00 88.12 124 ARG A N 1
ATOM 961 C CA . ARG A 1 124 ? -0.191 4.024 12.895 1.00 88.12 124 ARG A CA 1
ATOM 962 C C . ARG A 1 124 ? -1.497 4.795 12.995 1.00 88.12 124 ARG A C 1
ATOM 964 O O . ARG A 1 124 ? -2.530 4.208 13.293 1.00 88.12 124 ARG A O 1
ATOM 971 N N . ARG A 1 125 ? -1.483 6.099 12.704 1.00 89.44 125 ARG A N 1
ATOM 972 C CA . ARG A 1 125 ? -2.704 6.912 12.695 1.00 89.44 125 ARG A CA 1
ATOM 973 C C . ARG A 1 125 ? -3.696 6.429 11.640 1.00 89.44 125 ARG A C 1
ATOM 975 O O . ARG A 1 125 ? -4.879 6.368 11.938 1.00 89.44 125 ARG A O 1
ATOM 982 N N . GLN A 1 126 ? -3.249 6.102 10.424 1.00 90.56 126 GLN A N 1
ATOM 983 C CA . GLN A 1 126 ? -4.159 5.599 9.385 1.00 90.56 126 GLN A CA 1
ATOM 984 C C . GLN A 1 126 ? -4.785 4.257 9.773 1.00 90.56 126 GLN A C 1
ATOM 986 O O . GLN A 1 126 ? -5.978 4.075 9.549 1.00 90.56 126 GLN A O 1
ATOM 991 N N . VAL A 1 127 ? -3.994 3.354 10.358 1.00 88.69 127 VAL A N 1
ATOM 992 C CA . VAL A 1 127 ? -4.478 2.054 10.837 1.00 88.69 127 VAL A CA 1
ATOM 993 C C . VAL A 1 127 ? -5.480 2.247 11.973 1.00 88.69 127 VAL A C 1
ATOM 995 O O . VAL A 1 127 ? -6.627 1.842 11.834 1.00 88.69 127 VAL A O 1
ATOM 998 N N . ARG A 1 128 ? -5.121 2.981 13.032 1.00 87.00 128 ARG A N 1
ATOM 999 C CA . ARG A 1 128 ? -6.026 3.244 14.166 1.00 87.00 128 ARG A CA 1
ATOM 1000 C C . ARG A 1 128 ? -7.322 3.920 13.741 1.00 87.00 128 ARG A C 1
ATOM 1002 O O . ARG A 1 128 ? -8.391 3.463 14.106 1.00 87.00 128 ARG A O 1
ATOM 1009 N N . SER A 1 129 ? -7.248 4.947 12.890 1.00 86.69 129 SER A N 1
ATOM 1010 C CA . SER A 1 129 ? -8.454 5.608 12.372 1.00 86.69 129 SER A CA 1
ATOM 1011 C C . SER A 1 129 ? -9.367 4.669 11.580 1.00 86.69 129 SER A C 1
ATOM 1013 O O . SER A 1 129 ? -10.561 4.933 11.492 1.00 86.69 129 SER A O 1
ATOM 1015 N N . PHE A 1 130 ? -8.827 3.612 10.969 1.00 88.25 130 PHE A N 1
ATOM 1016 C CA . PHE A 1 130 ? -9.646 2.572 10.361 1.00 88.25 130 PHE A CA 1
ATOM 1017 C C . PHE A 1 130 ? -10.284 1.683 11.429 1.00 88.25 130 PHE A C 1
ATOM 1019 O O . PHE A 1 130 ? -11.496 1.502 11.400 1.00 88.25 130 PHE A O 1
ATOM 1026 N N . ILE A 1 131 ? -9.496 1.174 12.373 1.00 86.81 131 ILE A N 1
ATOM 1027 C CA . ILE A 1 131 ? -9.971 0.266 13.424 1.00 86.81 131 ILE A CA 1
ATOM 1028 C C . ILE A 1 131 ? -11.056 0.927 14.278 1.00 86.81 131 ILE A C 1
ATOM 1030 O O . ILE A 1 131 ? -12.137 0.367 14.418 1.00 86.81 131 ILE A O 1
ATOM 1034 N N . ASP A 1 132 ? -10.826 2.153 14.748 1.00 84.81 132 ASP A N 1
ATOM 1035 C CA . ASP A 1 132 ? -11.784 2.904 15.569 1.00 84.81 132 ASP A CA 1
ATOM 1036 C C . ASP A 1 132 ? -13.106 3.176 14.835 1.00 84.81 132 ASP A C 1
ATOM 1038 O O . ASP A 1 132 ? -14.151 3.297 15.461 1.00 84.81 132 ASP A O 1
ATOM 1042 N N . ALA A 1 133 ? -13.075 3.273 13.502 1.00 82.19 133 ALA A N 1
ATOM 1043 C CA . ALA A 1 133 ? -14.264 3.514 12.685 1.00 82.19 133 ALA A CA 1
ATOM 1044 C C . ALA A 1 133 ? -15.047 2.235 12.336 1.00 82.19 133 ALA A C 1
ATOM 1046 O O . ALA A 1 133 ? -16.116 2.337 11.737 1.00 82.19 133 ALA A O 1
ATOM 1047 N N . ASN A 1 134 ? -14.495 1.051 12.624 1.00 73.12 134 ASN A N 1
ATOM 1048 C CA . ASN A 1 134 ? -15.086 -0.251 12.286 1.00 73.12 134 ASN A CA 1
ATOM 1049 C C . ASN A 1 134 ? -15.267 -1.163 13.518 1.00 73.12 134 ASN A C 1
ATOM 1051 O O . ASN A 1 134 ? -15.560 -2.346 13.349 1.00 73.12 134 ASN A O 1
ATOM 1055 N N . ARG A 1 135 ? -15.084 -0.619 14.727 1.00 66.62 135 ARG A N 1
ATOM 1056 C CA . ARG A 1 135 ? -15.554 -1.190 15.996 1.00 66.62 135 ARG A CA 1
ATOM 1057 C C . ARG A 1 135 ? -16.973 -0.709 16.276 1.00 66.62 135 ARG A C 1
ATOM 1059 O O . ARG A 1 135 ? -17.751 -1.526 16.808 1.00 66.62 135 ARG A O 1
#

pLDDT: mean 84.07, std 13.68, range [33.5, 95.44]

Radius of gyration: 14.57 Å; chains: 1; bounding box: 43×33×36 Å